Protein AF-A0A6A4M1Y0-F1 (afdb_monomer_lite)

Secondary structure (DSSP, 8-state):
-GGGGS--S-------SSSSS--------SSS----------------SSS-HHHHHHHHHHHTTEEETTEEE------GGGS-GGGGTTTTPPP----HHHHHHHHHHSPPPHHHHHHHHHHHHHHHHHHHHHHHHTT----PPP----SSPPPSSPPPP--

Foldseek 3Di:
DCCVLHDQPDWAQCADPVDNPSDPDDDDDDPDDDDDDDADETETARDDDPPPPVSLVVCQVVQDQDCDPNHGYHYDHDDVVNDDPCPCVCRPPDDDDDPPVVVVVCVVQDDDDLVRLVVVVVVVVVVVVVVVVVCVVVVHPDDDDDDPRDSDDDNPDDDDDDD

Organism: NCBI:txid262921

Sequence (163 aa):
FFRQFGTIKRLRIARNKKFFYDSVFYRQESPSILALWNLSPLRLCLSEGKFHLFVAKIVAECMHNYLMFEHMLQVHLIPPERVHPKLWKVANRRYEPLDWVQMERKRHNKERTLEEHKKLVEGILKRDKRRRKKIEAAGIDYECPEIVGGNQPAAKKIRFEEE

Structure (mmCIF, N/CA/C/O backbone):
data_AF-A0A6A4M1Y0-F1
#
_entry.id   AF-A0A6A4M1Y0-F1
#
loop_
_atom_site.group_PDB
_atom_site.id
_atom_site.type_symbol
_atom_site.label_atom_id
_atom_site.label_alt_id
_atom_site.label_comp_id
_atom_site.label_asym_id
_atom_site.label_entity_id
_atom_site.label_seq_id
_atom_site.pdbx_PDB_ins_code
_atom_site.Cartn_x
_atom_site.Cartn_y
_atom_site.Cartn_z
_atom_site.occupancy
_atom_site.B_iso_or_equiv
_atom_site.auth_seq_id
_atom_site.auth_comp_id
_atom_site.auth_asym_id
_atom_site.auth_atom_id
_atom_site.pdbx_PDB_model_num
ATOM 1 N N . PHE A 1 1 ? 23.744 -0.923 -20.217 1.00 70.88 1 PHE A N 1
ATOM 2 C CA . PHE A 1 1 ? 23.667 -1.878 -21.337 1.00 70.88 1 PHE A CA 1
ATOM 3 C C . PHE A 1 1 ? 23.040 -1.259 -22.588 1.00 70.88 1 PHE A C 1
ATOM 5 O O . PHE A 1 1 ? 23.783 -0.822 -23.450 1.00 70.88 1 PHE A O 1
ATOM 12 N N . PHE A 1 2 ? 21.715 -1.077 -22.672 1.00 73.31 2 PHE A N 1
ATOM 13 C CA . PHE A 1 2 ? 21.045 -0.640 -23.917 1.00 73.31 2 PHE A CA 1
ATOM 14 C C . PHE A 1 2 ? 21.425 0.747 -24.467 1.00 73.31 2 PHE A C 1
ATOM 16 O O . PHE A 1 2 ? 21.133 1.043 -25.620 1.00 73.31 2 PHE A O 1
ATOM 23 N N . ARG A 1 3 ? 22.114 1.583 -23.680 1.00 75.69 3 ARG A N 1
ATOM 24 C CA . ARG A 1 3 ? 22.650 2.879 -24.127 1.00 75.69 3 ARG A CA 1
ATOM 25 C C . ARG A 1 3 ? 23.648 2.749 -25.291 1.00 75.69 3 ARG A C 1
ATOM 27 O O . ARG A 1 3 ? 23.792 3.696 -26.052 1.00 75.69 3 ARG A O 1
ATOM 34 N N . GLN A 1 4 ? 24.294 1.590 -25.455 1.00 81.00 4 GLN A N 1
ATOM 35 C CA . GLN A 1 4 ? 25.230 1.335 -26.561 1.00 81.00 4 GLN A CA 1
ATOM 36 C C . GLN A 1 4 ? 24.557 1.315 -27.942 1.00 81.00 4 GLN A C 1
ATOM 38 O O . GLN A 1 4 ? 25.192 1.632 -28.937 1.00 81.00 4 GLN A O 1
ATOM 43 N N . PHE A 1 5 ? 23.258 1.002 -27.996 1.00 75.12 5 PHE A N 1
ATOM 44 C CA . PHE A 1 5 ? 22.475 0.998 -29.235 1.00 75.12 5 PHE A CA 1
ATOM 45 C C . PHE A 1 5 ? 21.864 2.373 -29.553 1.00 75.12 5 PHE A C 1
ATOM 47 O O . PHE A 1 5 ? 21.193 2.529 -30.569 1.00 75.12 5 PHE A O 1
ATOM 54 N N . GLY A 1 6 ? 22.070 3.373 -28.684 1.00 72.00 6 GLY A N 1
ATOM 55 C CA . GLY A 1 6 ? 21.649 4.757 -28.888 1.00 72.00 6 GLY A CA 1
ATOM 56 C C . GLY A 1 6 ? 20.932 5.391 -27.687 1.00 72.00 6 GLY A C 1
ATOM 57 O O . GLY A 1 6 ? 20.941 4.896 -26.558 1.00 72.00 6 GLY A O 1
ATOM 58 N N . THR A 1 7 ? 20.298 6.536 -27.938 1.00 72.88 7 THR A N 1
ATOM 59 C CA . THR A 1 7 ? 19.667 7.407 -26.931 1.00 72.88 7 THR A CA 1
ATOM 60 C C . THR A 1 7 ? 18.252 6.971 -26.516 1.00 72.88 7 THR A C 1
ATOM 62 O O . THR A 1 7 ? 17.239 7.352 -27.098 1.00 72.88 7 THR A O 1
ATOM 65 N N . ILE A 1 8 ? 18.145 6.211 -25.429 1.00 70.25 8 ILE A N 1
ATOM 66 C CA . ILE A 1 8 ? 16.847 5.763 -24.897 1.00 70.25 8 ILE A CA 1
ATOM 67 C C . ILE A 1 8 ? 16.066 6.942 -24.300 1.00 70.25 8 ILE A C 1
ATOM 69 O O . ILE A 1 8 ? 16.524 7.581 -23.356 1.00 70.25 8 ILE A O 1
ATOM 73 N N . LYS A 1 9 ? 14.847 7.190 -24.798 1.00 68.88 9 LYS A N 1
ATOM 74 C CA . LYS A 1 9 ? 13.981 8.275 -24.299 1.00 68.88 9 LYS A CA 1
ATOM 75 C C . LYS A 1 9 ? 13.359 7.989 -22.940 1.00 68.88 9 LYS A C 1
ATOM 77 O O . LYS A 1 9 ? 13.285 8.873 -22.092 1.00 68.88 9 LYS A O 1
ATOM 82 N N . ARG A 1 10 ? 12.829 6.779 -22.760 1.00 69.50 10 ARG A N 1
ATOM 83 C CA . ARG A 1 10 ? 12.138 6.358 -21.539 1.00 69.50 10 ARG A CA 1
ATOM 84 C C . ARG A 1 10 ? 12.391 4.877 -21.311 1.00 69.50 10 ARG A C 1
ATOM 86 O O . ARG A 1 10 ? 12.230 4.076 -22.225 1.00 69.50 10 ARG A O 1
ATOM 93 N N . LEU A 1 11 ? 12.769 4.534 -20.086 1.00 72.81 11 LEU A N 1
ATOM 94 C CA . LEU A 1 11 ? 12.922 3.164 -19.618 1.00 72.81 11 LEU A CA 1
ATOM 95 C C . LEU A 1 11 ? 12.030 2.995 -18.395 1.00 72.81 11 LEU A C 1
ATOM 97 O O . LEU A 1 11 ? 12.097 3.794 -17.463 1.00 72.81 11 LEU A O 1
ATOM 101 N N . ARG A 1 12 ? 11.190 1.963 -18.395 1.00 71.62 12 ARG A N 1
ATOM 102 C CA . ARG A 1 12 ? 10.351 1.626 -17.247 1.00 71.62 12 ARG A CA 1
ATOM 103 C C . ARG A 1 12 ? 10.518 0.158 -16.913 1.00 71.62 12 ARG A C 1
ATOM 105 O O . ARG A 1 12 ? 10.309 -0.690 -17.771 1.00 71.62 12 ARG A O 1
ATOM 112 N N . ILE A 1 13 ? 10.819 -0.106 -15.648 1.00 73.88 13 ILE A N 1
ATOM 113 C CA . ILE A 1 13 ? 10.773 -1.441 -15.058 1.00 73.88 13 ILE A CA 1
ATOM 114 C C . ILE A 1 13 ? 9.440 -1.550 -14.316 1.00 73.88 13 ILE A C 1
ATOM 116 O O . ILE A 1 13 ? 9.077 -0.670 -13.525 1.00 73.88 13 ILE A O 1
ATOM 120 N N . ALA A 1 14 ? 8.656 -2.576 -14.641 1.00 70.44 14 ALA A N 1
ATOM 121 C CA . ALA A 1 14 ? 7.420 -2.868 -13.929 1.00 70.44 14 ALA A CA 1
ATOM 122 C C . ALA A 1 14 ? 7.752 -3.457 -12.551 1.00 70.44 14 ALA A C 1
ATOM 124 O O . ALA A 1 14 ? 8.640 -4.293 -12.437 1.00 70.44 14 ALA A O 1
ATOM 125 N N . ARG A 1 15 ? 7.036 -3.012 -11.515 1.00 63.78 15 ARG A N 1
ATOM 126 C CA . ARG A 1 15 ? 7.198 -3.481 -10.132 1.00 63.78 15 ARG A CA 1
ATOM 127 C C . ARG A 1 15 ? 5.861 -3.938 -9.578 1.00 63.78 15 ARG A C 1
ATOM 129 O O . ARG A 1 15 ? 4.823 -3.410 -9.996 1.00 63.78 15 ARG A O 1
ATOM 136 N N . ASN A 1 16 ? 5.870 -4.852 -8.605 1.00 65.38 16 ASN A N 1
ATOM 137 C CA . ASN A 1 16 ? 4.647 -5.127 -7.856 1.00 65.38 16 ASN A CA 1
ATOM 138 C C . ASN A 1 16 ? 4.296 -3.924 -7.012 1.00 65.38 16 ASN A C 1
ATOM 140 O O . ASN A 1 16 ? 5.169 -3.245 -6.483 1.00 65.38 16 ASN A O 1
ATOM 144 N N . LYS A 1 17 ? 3.004 -3.764 -6.749 1.00 65.75 17 LYS A N 1
ATOM 145 C CA . LYS A 1 17 ? 2.552 -2.867 -5.692 1.00 65.75 17 LYS A CA 1
ATOM 146 C C . LYS A 1 17 ? 2.547 -3.531 -4.305 1.00 65.75 17 LYS A C 1
ATOM 148 O O . LYS A 1 17 ? 2.662 -2.818 -3.318 1.00 65.75 17 LYS A O 1
ATOM 153 N N . LYS A 1 18 ? 2.390 -4.861 -4.217 1.00 62.19 18 LYS A N 1
ATOM 154 C CA . LYS A 1 18 ? 2.313 -5.604 -2.940 1.00 62.19 18 LYS A CA 1
ATOM 155 C C . LYS A 1 18 ? 3.673 -5.845 -2.294 1.00 62.19 18 LYS A C 1
ATOM 157 O O . LYS A 1 18 ? 3.817 -5.696 -1.090 1.00 62.19 18 LYS A O 1
ATOM 162 N N . PHE A 1 19 ? 4.647 -6.218 -3.105 1.00 53.09 19 PHE A N 1
ATOM 163 C CA . PHE A 1 19 ? 6.001 -6.525 -2.686 1.00 53.09 19 PHE A CA 1
ATOM 164 C C . PHE A 1 19 ? 6.892 -5.473 -3.329 1.00 53.09 19 PHE A C 1
ATOM 166 O O . PHE A 1 19 ? 6.895 -5.363 -4.547 1.00 53.09 19 PHE A O 1
ATOM 173 N N . PHE A 1 20 ? 7.593 -4.662 -2.538 1.00 44.19 20 PHE A N 1
ATOM 174 C CA . PHE A 1 20 ? 8.481 -3.607 -3.052 1.00 44.19 20 PHE A CA 1
ATOM 175 C C . PHE A 1 20 ? 9.705 -4.166 -3.807 1.00 44.19 20 PHE A C 1
ATOM 177 O O . PHE A 1 20 ? 10.515 -3.408 -4.331 1.00 44.19 20 PHE A O 1
ATOM 184 N N . TYR A 1 21 ? 9.822 -5.493 -3.886 1.00 43.44 21 TYR A N 1
ATOM 185 C CA . TYR A 1 21 ? 10.646 -6.181 -4.866 1.00 43.44 21 TYR A CA 1
ATOM 186 C C . TYR A 1 21 ? 10.172 -5.855 -6.286 1.00 43.44 21 TYR A C 1
ATOM 188 O O . TYR A 1 21 ? 8.978 -5.653 -6.539 1.00 43.44 21 TYR A O 1
ATOM 196 N N . ASP A 1 22 ? 11.107 -5.844 -7.231 1.00 41.72 22 ASP A N 1
ATOM 197 C CA . ASP A 1 22 ? 10.785 -5.858 -8.652 1.00 41.72 22 ASP A CA 1
ATOM 198 C C . ASP A 1 22 ? 10.054 -7.162 -8.952 1.00 41.72 22 ASP A C 1
ATOM 200 O O . ASP A 1 22 ? 10.644 -8.167 -9.333 1.00 41.72 22 ASP A O 1
ATOM 204 N N . SER A 1 23 ? 8.744 -7.193 -8.734 1.00 37.47 23 SER A N 1
ATOM 205 C CA . SER A 1 23 ? 7.998 -8.321 -9.227 1.00 37.47 23 SER A CA 1
ATOM 206 C C . SER A 1 23 ? 7.888 -8.153 -10.726 1.00 37.47 23 SER A C 1
ATOM 208 O O . SER A 1 23 ? 7.172 -7.276 -11.228 1.00 37.47 23 SER A O 1
ATOM 210 N N . VAL A 1 24 ? 8.545 -9.058 -11.421 1.00 38.03 24 VAL A N 1
ATOM 211 C CA . VAL A 1 24 ? 8.169 -9.448 -12.764 1.00 38.03 24 VAL A CA 1
ATOM 212 C C . VAL A 1 24 ? 6.804 -10.135 -12.644 1.00 38.03 24 VAL A C 1
ATOM 214 O O . VAL A 1 24 ? 6.694 -11.350 -12.582 1.00 38.03 24 VAL A O 1
ATOM 217 N N . PHE A 1 25 ? 5.736 -9.346 -12.497 1.00 30.12 25 PHE A N 1
ATOM 218 C CA . PHE A 1 25 ? 4.379 -9.843 -12.672 1.00 30.12 25 PHE A CA 1
ATOM 219 C C . PHE A 1 25 ? 4.026 -9.687 -14.140 1.00 30.12 25 PHE A C 1
ATOM 221 O O . PHE A 1 25 ? 3.871 -8.569 -14.635 1.00 30.12 25 PHE A O 1
ATOM 228 N N . TYR A 1 26 ? 3.776 -10.818 -14.785 1.00 33.97 26 TYR A N 1
ATOM 229 C CA . TYR A 1 26 ? 2.537 -10.927 -15.529 1.00 33.97 26 TYR A CA 1
ATOM 230 C C . TYR A 1 26 ? 1.574 -11.790 -14.720 1.00 33.97 26 TYR A C 1
ATOM 232 O O . TYR A 1 26 ? 1.801 -12.964 -14.463 1.00 33.97 26 TYR A O 1
ATOM 240 N N . ARG A 1 27 ? 0.508 -11.128 -14.271 1.00 26.03 27 ARG A N 1
ATOM 241 C CA . ARG A 1 27 ? -0.725 -11.738 -13.793 1.00 26.03 27 ARG A CA 1
ATOM 242 C C . ARG A 1 27 ? -1.401 -12.394 -14.994 1.00 26.03 27 ARG A C 1
ATOM 244 O O . ARG A 1 27 ? -1.688 -11.698 -15.967 1.00 26.03 27 ARG A O 1
ATOM 251 N N . GLN A 1 28 ? -1.711 -13.674 -14.880 1.00 42.38 28 GLN A N 1
ATOM 252 C CA . GLN A 1 28 ? -2.678 -14.355 -15.726 1.00 42.38 28 GLN A CA 1
ATOM 253 C C . GLN A 1 28 ? -3.598 -15.150 -14.807 1.00 42.38 28 GLN A C 1
ATOM 255 O O . GLN A 1 28 ? -3.124 -16.055 -14.141 1.00 42.38 28 GLN A O 1
ATOM 260 N N . GLU A 1 29 ? -4.880 -14.788 -14.757 1.00 33.91 29 GLU A N 1
ATOM 261 C CA . GLU A 1 29 ? -5.970 -15.574 -14.153 1.00 33.91 29 GLU A CA 1
ATOM 262 C C . GLU A 1 29 ? -7.266 -15.110 -14.852 1.00 33.91 29 GLU A C 1
ATOM 264 O O . GLU A 1 29 ? -7.554 -13.912 -14.800 1.00 33.91 29 GLU A O 1
ATOM 269 N N . SER A 1 30 ? -8.053 -15.911 -15.592 1.00 27.95 30 SER A N 1
ATOM 270 C CA . SER A 1 30 ? -8.187 -17.385 -15.779 1.00 27.95 30 SER A CA 1
ATOM 271 C C . SER A 1 30 ? -9.079 -17.652 -17.029 1.00 27.95 30 SER A C 1
ATOM 273 O O . SER A 1 30 ? -9.622 -16.664 -17.532 1.00 27.95 30 SER A O 1
ATOM 275 N N . PRO A 1 31 ? -9.433 -18.890 -17.469 1.00 39.19 31 PRO A N 1
ATOM 276 C CA . PRO A 1 31 ? -8.747 -20.197 -17.572 1.00 39.19 31 PRO A CA 1
ATOM 277 C C . PRO A 1 31 ? -8.237 -20.437 -19.027 1.00 39.19 31 PRO A C 1
ATOM 279 O O . PRO A 1 31 ? -8.674 -19.770 -19.954 1.00 39.19 31 PRO A O 1
ATOM 282 N N . SER A 1 32 ? -7.331 -21.356 -19.355 1.00 21.77 32 SER A N 1
ATOM 283 C CA . SER A 1 32 ? -6.844 -22.558 -18.677 1.00 21.77 32 SER A CA 1
ATOM 284 C C . SER A 1 32 ? -5.453 -22.372 -18.072 1.00 21.77 32 SER A C 1
ATOM 286 O O . SER A 1 32 ? -4.495 -22.005 -18.748 1.00 21.77 32 SER A O 1
ATOM 288 N N . ILE A 1 33 ? -5.371 -22.649 -16.775 1.00 31.61 33 ILE A N 1
ATOM 289 C CA . ILE A 1 33 ? -4.153 -22.660 -15.970 1.00 31.61 33 ILE A CA 1
ATOM 290 C C . ILE A 1 33 ? -3.445 -23.998 -16.181 1.00 31.61 33 ILE A C 1
ATOM 292 O O . ILE A 1 33 ? -4.058 -25.036 -15.962 1.00 31.61 33 ILE A O 1
ATOM 296 N N . LEU A 1 34 ? -2.152 -23.962 -16.497 1.00 21.75 34 LEU A N 1
ATOM 297 C CA . LEU A 1 34 ? -1.184 -24.929 -15.988 1.00 21.75 34 LEU A CA 1
ATOM 298 C C . LEU A 1 34 ? 0.117 -24.183 -15.701 1.00 21.75 34 LEU A C 1
ATOM 300 O O . LEU A 1 34 ? 0.707 -23.539 -16.566 1.00 21.75 34 LEU A O 1
ATOM 304 N N . ALA A 1 35 ? 0.496 -24.235 -14.431 1.00 23.36 35 ALA A N 1
ATOM 305 C CA . ALA A 1 35 ? 1.748 -23.733 -13.916 1.00 23.36 35 ALA A CA 1
ATOM 306 C C . ALA A 1 35 ? 2.910 -24.533 -14.504 1.00 23.36 35 ALA A C 1
ATOM 308 O O . ALA A 1 35 ? 2.857 -25.757 -14.500 1.00 23.36 35 ALA A O 1
ATOM 309 N N . LEU A 1 36 ? 3.981 -23.849 -14.893 1.00 22.05 36 LEU A N 1
ATOM 310 C CA . LEU A 1 36 ? 5.336 -24.352 -14.715 1.00 22.05 36 LEU A CA 1
ATOM 311 C C . LEU A 1 36 ? 6.252 -23.154 -14.470 1.00 22.05 36 LEU A C 1
ATOM 313 O O . LEU A 1 36 ? 6.247 -22.159 -15.192 1.00 22.05 36 LEU A O 1
ATOM 317 N N . TRP A 1 37 ? 6.942 -23.250 -13.343 1.00 24.86 37 TRP A N 1
ATOM 318 C CA . TRP A 1 37 ? 7.921 -22.310 -12.835 1.00 24.86 37 TRP A CA 1
ATOM 319 C C . TRP A 1 37 ? 9.181 -22.271 -13.708 1.00 24.86 37 TRP A C 1
ATOM 321 O O . TRP A 1 37 ? 9.558 -23.271 -14.314 1.00 24.86 37 TRP A O 1
ATOM 331 N N . ASN A 1 38 ? 9.885 -21.146 -13.564 1.00 31.41 38 ASN A N 1
ATOM 332 C CA . ASN A 1 38 ? 11.306 -20.907 -13.821 1.00 31.41 38 ASN A CA 1
ATOM 333 C C . ASN A 1 38 ? 11.682 -20.212 -15.135 1.00 31.41 38 ASN A C 1
ATOM 335 O O . ASN A 1 38 ? 11.199 -20.524 -16.216 1.00 31.41 38 ASN A O 1
ATOM 339 N N . LEU A 1 39 ? 12.649 -19.307 -14.949 1.00 32.75 39 LEU A N 1
ATOM 340 C CA . LEU A 1 39 ? 13.351 -18.434 -15.889 1.00 32.75 39 LEU A CA 1
ATOM 341 C C . LEU A 1 39 ? 12.656 -17.095 -16.217 1.00 32.75 39 LEU A C 1
ATOM 343 O O . LEU A 1 39 ? 11.727 -16.990 -17.007 1.00 32.75 39 LEU A O 1
ATOM 347 N N . SER A 1 40 ? 13.176 -16.062 -15.542 1.00 42.91 40 SER A N 1
ATOM 348 C CA . SER A 1 40 ? 13.009 -14.606 -15.701 1.00 42.91 40 SER A CA 1
ATOM 349 C C . SER A 1 40 ? 12.802 -14.082 -17.127 1.00 42.91 40 SER A C 1
ATOM 351 O O . SER A 1 40 ? 13.271 -14.709 -18.069 1.00 42.91 40 SER A O 1
ATOM 353 N N . PRO A 1 41 ? 12.205 -12.876 -17.309 1.00 40.66 41 PRO A N 1
ATOM 354 C CA . PRO A 1 41 ? 12.942 -11.812 -18.027 1.00 40.66 41 PRO A CA 1
ATOM 355 C C . PRO A 1 41 ? 12.574 -10.336 -17.708 1.00 40.66 41 PRO A C 1
ATOM 357 O O . PRO A 1 41 ? 11.436 -9.973 -17.404 1.00 40.66 41 PRO A O 1
ATOM 360 N N . LEU A 1 42 ? 13.555 -9.446 -17.919 1.00 30.03 42 LEU A N 1
ATOM 361 C CA . LEU A 1 42 ? 13.414 -7.988 -18.074 1.00 30.03 42 LEU A CA 1
ATOM 362 C C . LEU A 1 42 ? 12.688 -7.640 -19.392 1.00 30.03 42 LEU A C 1
ATOM 364 O O . LEU A 1 42 ? 13.181 -7.967 -20.467 1.00 30.03 42 LEU A O 1
ATOM 368 N N . ARG A 1 43 ? 11.567 -6.901 -19.338 1.00 34.03 43 ARG A N 1
ATOM 369 C CA . ARG A 1 43 ? 10.859 -6.387 -20.533 1.00 34.03 43 ARG A CA 1
ATOM 370 C C . ARG A 1 43 ? 11.125 -4.889 -20.717 1.00 34.03 43 ARG A C 1
ATOM 372 O O . ARG A 1 43 ? 10.620 -4.075 -19.945 1.00 34.03 43 ARG A O 1
ATOM 379 N N . LEU A 1 44 ? 11.899 -4.513 -21.740 1.00 35.84 44 LEU A N 1
ATOM 380 C CA . LEU A 1 44 ? 12.060 -3.114 -22.159 1.00 35.84 44 LEU A CA 1
ATOM 381 C C . LEU A 1 44 ? 10.932 -2.699 -23.111 1.00 35.84 44 LEU A C 1
ATOM 383 O O . LEU A 1 44 ? 10.810 -3.239 -24.205 1.00 35.84 44 LEU A O 1
ATOM 387 N N . CYS A 1 45 ? 10.158 -1.684 -22.726 1.00 38.28 45 CYS A N 1
ATOM 388 C CA . CYS A 1 45 ? 9.271 -0.967 -23.642 1.00 38.28 45 CYS A CA 1
ATOM 389 C C . CYS A 1 45 ? 9.993 0.276 -24.173 1.00 38.28 45 CYS A C 1
ATOM 391 O O . CYS A 1 45 ? 10.113 1.268 -23.450 1.00 38.28 45 CYS A O 1
ATOM 393 N N . LEU A 1 46 ? 10.447 0.249 -25.426 1.00 40.25 46 LEU A N 1
ATOM 394 C CA . LEU A 1 46 ? 10.907 1.452 -26.121 1.00 40.25 46 LEU A CA 1
ATOM 395 C C . LEU A 1 46 ? 9.680 2.171 -26.698 1.00 40.25 46 LEU A C 1
ATOM 397 O O . LEU A 1 46 ? 9.083 1.713 -27.665 1.00 40.25 46 LEU A O 1
ATOM 401 N N . SER A 1 47 ? 9.261 3.271 -26.064 1.00 37.84 47 SER A N 1
ATOM 402 C CA . SER A 1 47 ? 8.175 4.112 -26.578 1.00 37.84 47 SER A CA 1
ATOM 403 C C . SER A 1 47 ? 8.662 4.960 -27.749 1.00 37.84 47 SER A C 1
ATOM 405 O O . SER A 1 47 ? 9.656 5.680 -27.611 1.00 37.84 47 SER A O 1
ATOM 407 N N . GLU A 1 48 ? 7.926 4.907 -28.855 1.00 42.78 48 GLU A N 1
ATOM 408 C CA . GLU A 1 48 ? 8.170 5.660 -30.078 1.00 42.78 48 GLU A CA 1
ATOM 409 C C . GLU A 1 48 ? 8.345 7.156 -29.816 1.00 42.78 48 GLU A C 1
ATOM 411 O O . GLU A 1 48 ? 7.445 7.892 -29.420 1.00 42.78 48 GLU A O 1
ATOM 416 N N . GLY A 1 49 ? 9.547 7.622 -30.099 1.00 40.44 49 GLY A N 1
ATOM 417 C CA . GLY A 1 49 ? 9.763 8.997 -30.480 1.00 40.44 49 GLY A CA 1
ATOM 418 C C . GLY A 1 49 ? 11.080 9.035 -31.212 1.00 40.44 49 GLY A C 1
ATOM 419 O O . GLY A 1 49 ? 12.098 8.924 -30.546 1.00 40.44 49 GLY A O 1
ATOM 420 N N . LYS A 1 50 ? 11.083 9.207 -32.539 1.00 43.62 50 LYS A N 1
ATOM 421 C CA . LYS A 1 50 ? 12.300 9.362 -33.370 1.00 43.62 50 LYS A CA 1
ATOM 422 C C . LYS A 1 50 ? 13.487 8.489 -32.918 1.00 43.62 50 LYS A C 1
ATOM 424 O O . LYS A 1 50 ? 14.625 8.935 -32.873 1.00 43.62 50 LYS A O 1
ATOM 429 N N . PHE A 1 51 ? 13.195 7.260 -32.516 1.00 48.62 51 PHE A N 1
ATOM 430 C CA . PHE A 1 51 ? 14.174 6.198 -32.420 1.00 48.62 51 PHE A CA 1
ATOM 431 C C . PHE A 1 51 ? 13.882 5.376 -33.658 1.00 48.62 51 PHE A C 1
ATOM 433 O O . PHE A 1 51 ? 12.727 4.993 -33.854 1.00 48.62 51 PHE A O 1
ATOM 440 N N . HIS A 1 52 ? 14.852 5.239 -34.558 1.00 54.94 52 HIS A N 1
ATOM 441 C CA . HIS A 1 52 ? 14.616 4.543 -35.816 1.00 54.94 52 HIS A CA 1
ATOM 442 C C . HIS A 1 52 ? 14.028 3.160 -35.498 1.00 54.94 52 HIS A C 1
ATOM 444 O O . HIS A 1 52 ? 14.645 2.393 -34.761 1.00 54.94 52 HIS A O 1
ATOM 450 N N . LEU A 1 53 ? 12.846 2.841 -36.046 1.00 65.44 53 LEU A N 1
ATOM 451 C CA . LEU A 1 53 ? 12.239 1.497 -35.992 1.00 65.44 53 LEU A CA 1
ATOM 452 C C . LEU A 1 53 ? 13.273 0.403 -36.308 1.00 65.44 53 LEU A C 1
ATOM 454 O O . LEU A 1 53 ? 13.241 -0.681 -35.736 1.00 65.44 53 LEU A O 1
ATOM 458 N N . PHE A 1 54 ? 14.227 0.742 -37.176 1.00 73.56 54 PHE A N 1
ATOM 459 C CA . PHE A 1 54 ? 15.401 -0.049 -37.518 1.00 73.56 54 PHE A CA 1
ATOM 460 C C . PHE A 1 54 ? 16.260 -0.448 -36.306 1.00 73.56 54 PHE A C 1
ATOM 462 O O . PHE A 1 54 ? 16.533 -1.625 -36.111 1.00 73.56 54 PHE A O 1
ATOM 469 N N . VAL A 1 55 ? 16.617 0.502 -35.438 1.00 77.75 55 VAL A N 1
ATOM 470 C CA . VAL A 1 55 ? 17.423 0.232 -34.235 1.00 77.75 55 VAL A CA 1
ATOM 471 C C . VAL A 1 55 ? 16.650 -0.652 -33.259 1.00 77.75 55 VAL A C 1
ATOM 473 O O . VAL A 1 55 ? 17.216 -1.568 -32.674 1.00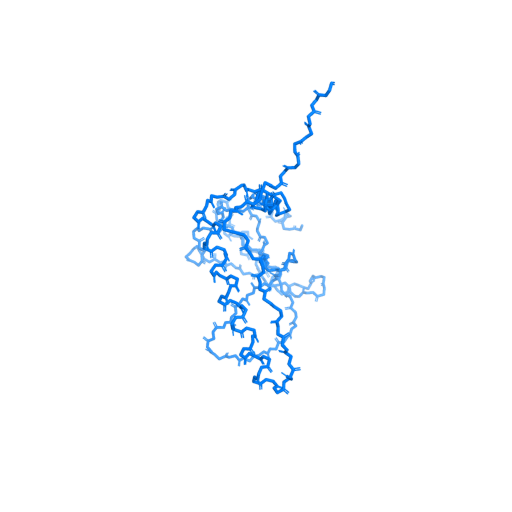 77.75 55 VAL A O 1
ATOM 476 N N . ALA A 1 56 ? 15.342 -0.427 -33.107 1.00 78.62 56 ALA A N 1
ATOM 477 C CA . ALA A 1 56 ? 14.512 -1.256 -32.236 1.00 78.62 56 ALA A CA 1
ATOM 478 C C . ALA A 1 56 ? 14.399 -2.708 -32.736 1.00 78.62 56 ALA A C 1
ATOM 480 O O . ALA A 1 56 ? 14.421 -3.627 -31.919 1.00 78.62 56 ALA A O 1
ATOM 481 N N . LYS A 1 57 ? 14.320 -2.918 -34.059 1.00 82.94 57 LYS A N 1
ATOM 482 C CA . LYS A 1 57 ? 14.341 -4.254 -34.676 1.00 82.94 57 LYS A CA 1
ATOM 483 C C . LYS A 1 57 ? 15.671 -4.962 -34.445 1.00 82.94 57 LYS A C 1
ATOM 485 O O . LYS A 1 57 ? 15.658 -6.065 -33.916 1.00 82.94 57 LYS A O 1
ATOM 490 N N . ILE A 1 58 ? 16.793 -4.289 -34.717 1.00 86.25 58 ILE A N 1
ATOM 491 C CA . ILE A 1 58 ? 18.137 -4.841 -34.482 1.00 86.25 58 ILE A CA 1
ATOM 492 C C . ILE A 1 58 ? 18.305 -5.249 -33.019 1.00 86.25 58 ILE A C 1
ATOM 494 O O . ILE A 1 58 ? 18.747 -6.350 -32.725 1.00 86.25 58 ILE A O 1
ATOM 498 N N . VAL A 1 59 ? 17.914 -4.386 -32.078 1.00 82.88 59 VAL A N 1
ATOM 499 C CA . VAL A 1 59 ? 18.029 -4.701 -30.648 1.00 82.88 59 VAL A CA 1
ATOM 500 C C . VAL A 1 59 ? 17.157 -5.895 -30.268 1.00 82.88 59 VAL A C 1
ATOM 502 O O . VAL A 1 59 ? 17.595 -6.720 -29.471 1.00 82.88 59 VAL A O 1
ATOM 505 N N . ALA A 1 60 ? 15.944 -5.997 -30.814 1.00 86.12 60 ALA A N 1
ATOM 506 C CA . ALA A 1 60 ? 15.080 -7.142 -30.565 1.00 86.12 60 ALA A CA 1
ATOM 507 C C . ALA A 1 60 ? 15.702 -8.433 -31.110 1.00 86.12 60 ALA A C 1
ATOM 509 O O . ALA A 1 60 ? 15.795 -9.396 -30.365 1.00 86.12 60 ALA A O 1
ATOM 510 N N . GLU A 1 61 ? 16.192 -8.438 -32.347 1.00 85.31 61 GLU A N 1
ATOM 511 C CA . GLU A 1 61 ? 16.833 -9.606 -32.963 1.00 85.31 61 GLU A CA 1
ATOM 512 C C . GLU A 1 61 ? 18.119 -10.017 -32.233 1.00 85.31 61 GLU A C 1
ATOM 514 O O . GLU A 1 61 ? 18.309 -11.193 -31.942 1.00 85.31 61 GLU A O 1
ATOM 519 N N . CYS A 1 62 ? 18.973 -9.059 -31.862 1.00 86.69 62 CYS A N 1
ATOM 520 C CA . CYS A 1 62 ? 20.244 -9.346 -31.196 1.00 86.69 62 CYS A CA 1
ATOM 521 C C . CYS A 1 62 ? 20.095 -9.793 -29.735 1.00 86.69 62 CYS A C 1
ATOM 523 O O . CYS A 1 62 ? 20.958 -10.508 -29.233 1.00 86.69 62 CYS A O 1
ATOM 525 N N . MET A 1 63 ? 19.065 -9.323 -29.024 1.00 85.56 63 MET A N 1
ATOM 526 C CA . MET A 1 63 ? 18.924 -9.539 -27.575 1.00 85.56 63 MET A CA 1
ATOM 527 C C . MET A 1 63 ? 17.798 -10.503 -27.204 1.00 85.56 63 MET A C 1
ATOM 529 O O . MET A 1 63 ? 17.603 -10.781 -26.019 1.00 85.56 63 MET A O 1
ATOM 533 N N . HIS A 1 64 ? 17.046 -11.009 -28.181 1.00 83.31 64 HIS A N 1
ATOM 534 C CA . HIS A 1 64 ? 16.046 -12.037 -27.940 1.00 83.31 64 HIS A CA 1
ATOM 535 C C . HIS A 1 64 ? 16.731 -13.367 -27.600 1.00 83.31 64 HIS A C 1
ATOM 537 O O . HIS A 1 64 ? 17.565 -13.865 -28.348 1.00 83.31 64 HIS A O 1
ATOM 543 N N . ASN A 1 65 ? 16.368 -13.931 -26.451 1.00 86.06 65 ASN A N 1
ATOM 544 C CA . ASN A 1 65 ? 16.925 -15.148 -25.858 1.00 86.06 65 ASN A CA 1
ATOM 545 C C . ASN A 1 65 ? 18.408 -15.057 -25.476 1.00 86.06 65 ASN A C 1
ATOM 547 O O . ASN A 1 65 ? 19.091 -16.073 -25.364 1.00 86.06 65 ASN A O 1
ATOM 551 N N . TYR A 1 66 ? 18.905 -13.848 -25.213 1.00 86.56 66 TYR A N 1
ATOM 552 C CA . TYR A 1 66 ? 20.258 -13.670 -24.703 1.00 86.56 66 TYR A CA 1
ATOM 553 C C . TYR A 1 66 ? 20.334 -14.084 -23.227 1.00 86.56 66 TYR A C 1
ATOM 555 O O . TYR A 1 66 ? 19.541 -13.622 -22.405 1.00 86.56 66 TYR A O 1
ATOM 563 N N . LEU A 1 67 ? 21.300 -14.927 -22.863 1.00 86.25 67 LEU A N 1
ATOM 564 C CA . LEU A 1 67 ? 21.514 -15.335 -21.474 1.00 86.25 67 LEU A CA 1
ATOM 565 C C . LEU A 1 67 ? 22.238 -14.217 -20.703 1.00 86.25 67 LEU A C 1
ATOM 567 O O . LEU A 1 67 ? 23.419 -13.962 -20.926 1.00 86.25 67 LEU A O 1
ATOM 571 N N . MET A 1 68 ? 21.540 -13.539 -19.791 1.00 81.00 68 MET A N 1
ATOM 572 C CA . MET A 1 68 ? 22.113 -12.532 -18.889 1.00 81.00 68 MET A CA 1
ATOM 573 C C . MET A 1 68 ? 21.777 -12.859 -17.438 1.00 81.00 68 MET A C 1
ATOM 575 O O . MET A 1 68 ? 20.608 -13.011 -17.116 1.00 81.00 68 MET A O 1
ATOM 579 N N . PHE A 1 69 ? 22.776 -12.884 -16.550 1.00 74.88 69 PHE A N 1
ATOM 580 C CA . PHE A 1 69 ? 22.583 -13.104 -15.105 1.00 74.88 69 PHE A CA 1
ATOM 581 C C . PHE A 1 69 ? 21.726 -14.344 -14.795 1.00 74.88 69 PHE A C 1
ATOM 583 O O . PHE A 1 69 ? 20.736 -14.244 -14.079 1.00 74.88 69 PHE A O 1
ATOM 590 N N . GLU A 1 70 ? 22.064 -15.488 -15.410 1.00 84.00 70 GLU A N 1
ATOM 591 C CA . GLU A 1 70 ? 21.341 -16.770 -15.246 1.00 84.00 70 GLU A CA 1
ATOM 592 C C . GLU A 1 70 ? 19.880 -16.735 -15.737 1.00 84.00 70 GLU A C 1
ATOM 594 O O . GLU A 1 70 ? 19.069 -17.628 -15.482 1.00 84.00 70 GLU A O 1
ATOM 599 N N . HIS A 1 71 ? 19.528 -15.685 -16.475 1.00 78.56 71 HIS A N 1
ATOM 600 C CA . HIS A 1 71 ? 18.183 -15.402 -16.928 1.00 78.56 71 HIS A CA 1
ATOM 601 C C . HIS A 1 71 ? 18.162 -15.203 -18.439 1.00 78.56 71 HIS A C 1
ATOM 603 O O . HIS A 1 71 ? 18.939 -14.434 -19.006 1.00 78.56 71 HIS A O 1
ATOM 609 N N . MET A 1 72 ? 17.254 -15.907 -19.110 1.00 82.81 72 MET A N 1
ATOM 610 C CA . MET A 1 72 ? 17.071 -15.755 -20.547 1.00 82.81 72 MET A CA 1
ATOM 611 C C . MET A 1 72 ? 16.278 -14.480 -20.819 1.00 82.81 72 MET A C 1
ATOM 613 O O . MET A 1 72 ? 15.136 -14.340 -20.395 1.00 82.81 72 MET A O 1
ATOM 617 N N . LEU A 1 73 ? 16.877 -13.524 -21.517 1.00 83.19 73 LEU A N 1
ATOM 618 C CA . LEU A 1 73 ? 16.237 -12.255 -21.815 1.00 83.19 73 LEU A CA 1
ATOM 619 C C . LEU A 1 73 ? 15.260 -12.406 -22.987 1.00 83.19 73 LEU A C 1
ATOM 621 O O . LEU A 1 73 ? 15.670 -12.660 -24.113 1.00 83.19 73 LEU A O 1
ATOM 625 N N . GLN A 1 74 ? 13.972 -12.163 -22.756 1.00 82.81 74 GLN A N 1
ATOM 626 C CA . GLN A 1 74 ? 12.973 -12.095 -23.825 1.00 82.81 74 GLN A CA 1
ATOM 627 C C . GLN A 1 74 ? 12.693 -10.642 -24.216 1.00 82.81 74 GLN A C 1
ATOM 629 O O . GLN A 1 74 ? 12.060 -9.884 -23.475 1.00 82.81 74 GLN A O 1
ATOM 634 N N . VAL A 1 75 ? 13.147 -10.252 -25.407 1.00 81.62 75 VAL A N 1
ATOM 635 C CA . VAL A 1 75 ? 12.915 -8.915 -25.973 1.00 81.62 75 VAL A CA 1
ATOM 636 C C . VAL A 1 75 ? 11.904 -9.004 -27.109 1.00 81.62 75 VAL A C 1
ATOM 638 O O . VAL A 1 75 ? 12.015 -9.867 -27.975 1.00 81.62 75 VAL A O 1
ATOM 641 N N . HIS A 1 76 ? 10.920 -8.102 -27.110 1.00 80.75 76 HIS A N 1
ATOM 642 C CA . HIS A 1 76 ? 9.901 -8.006 -28.153 1.00 80.75 76 HIS A CA 1
ATOM 643 C C . HIS A 1 76 ? 9.568 -6.547 -28.463 1.00 80.75 76 HIS A C 1
ATOM 645 O O . HIS A 1 76 ? 9.491 -5.713 -27.558 1.00 80.75 76 HIS A O 1
ATOM 651 N N . LEU A 1 77 ? 9.289 -6.270 -29.736 1.00 79.69 77 LEU A N 1
ATOM 652 C CA . LEU A 1 77 ? 8.669 -5.023 -30.175 1.00 79.69 77 LEU A CA 1
ATOM 653 C C . LEU A 1 77 ? 7.177 -5.036 -29.830 1.00 79.69 77 LEU A C 1
ATOM 655 O O . LEU A 1 77 ? 6.476 -6.020 -30.066 1.00 79.69 77 LEU A O 1
ATOM 659 N N . ILE A 1 78 ? 6.695 -3.938 -29.252 1.00 80.56 78 ILE A N 1
ATOM 660 C CA . ILE A 1 78 ? 5.296 -3.787 -28.847 1.00 80.56 78 ILE A CA 1
ATOM 661 C C . ILE A 1 78 ? 4.659 -2.740 -29.762 1.00 80.56 78 ILE A C 1
ATOM 663 O O . ILE A 1 78 ? 5.155 -1.613 -29.792 1.00 80.56 78 ILE A O 1
ATOM 667 N N . PRO A 1 79 ? 3.575 -3.077 -30.485 1.00 77.50 79 PRO A N 1
ATOM 668 C CA . PRO A 1 79 ? 2.866 -2.103 -31.302 1.00 77.50 79 PRO A CA 1
ATOM 669 C C . PRO A 1 79 ? 2.188 -1.047 -30.414 1.00 77.50 79 PRO A C 1
ATOM 671 O O . PRO A 1 79 ? 1.762 -1.370 -29.296 1.00 77.50 79 PRO A O 1
ATOM 674 N N . PRO A 1 80 ? 2.030 0.195 -30.901 1.00 72.75 80 PRO A N 1
ATOM 675 C CA . PRO A 1 80 ? 1.486 1.298 -30.110 1.00 72.75 80 PRO A CA 1
ATOM 676 C C . PRO A 1 80 ? 0.057 1.036 -29.613 1.00 72.75 80 PRO A C 1
ATOM 678 O O . PRO A 1 80 ? -0.285 1.454 -28.512 1.00 72.75 80 PRO A O 1
ATOM 681 N N . GLU A 1 81 ? -0.749 0.265 -30.348 1.00 81.25 81 GLU A N 1
ATOM 682 C CA . GLU A 1 81 ? -2.120 -0.115 -29.963 1.00 81.25 81 GLU A CA 1
ATOM 683 C C . GLU A 1 81 ? -2.185 -0.916 -28.657 1.00 81.25 81 GLU A C 1
ATOM 685 O O . GLU A 1 81 ? -3.112 -0.776 -27.861 1.00 81.25 81 GLU A O 1
ATOM 690 N N . ARG A 1 82 ? -1.170 -1.750 -28.405 1.00 73.38 82 ARG A N 1
ATOM 691 C CA . ARG A 1 82 ? -1.077 -2.557 -27.181 1.00 73.38 82 ARG A CA 1
ATOM 692 C C . ARG A 1 82 ? -0.516 -1.756 -26.004 1.00 73.38 82 ARG A C 1
ATOM 694 O O . ARG A 1 82 ? -0.505 -2.250 -24.875 1.00 73.38 82 ARG A O 1
ATOM 701 N N . VAL A 1 83 ? -0.036 -0.531 -26.237 1.00 75.69 83 VAL A N 1
ATOM 702 C CA . VAL A 1 83 ? 0.488 0.347 -25.190 1.00 75.69 83 VAL A CA 1
ATOM 703 C C . VAL A 1 83 ? -0.659 1.137 -24.579 1.00 75.69 83 VAL A C 1
ATOM 705 O O . VAL A 1 83 ? -1.219 2.048 -25.179 1.00 75.69 83 VAL A O 1
ATOM 708 N N . HIS A 1 84 ? -0.975 0.836 -23.321 1.00 74.81 84 HIS A N 1
ATOM 709 C CA . HIS A 1 84 ? -1.990 1.594 -22.601 1.00 74.81 84 HIS A CA 1
ATOM 710 C C . HIS A 1 84 ? -1.586 3.083 -22.496 1.00 74.81 84 HIS A C 1
ATOM 712 O O . HIS A 1 84 ? -0.483 3.385 -22.026 1.00 74.81 84 HIS A O 1
ATOM 718 N N . PRO A 1 85 ? -2.472 4.046 -22.810 1.00 79.19 85 PRO A N 1
ATOM 719 C CA . PRO A 1 85 ? -2.117 5.470 -22.883 1.00 79.19 85 PRO A CA 1
ATOM 720 C C . PRO A 1 85 ? -1.585 6.040 -21.555 1.00 79.19 85 PRO A C 1
ATOM 722 O O . PRO A 1 85 ? -0.759 6.948 -21.530 1.00 79.19 85 PRO A O 1
ATOM 725 N N . LYS A 1 86 ? -1.999 5.473 -20.412 1.00 80.00 86 LYS A N 1
ATOM 726 C CA . LYS A 1 86 ? -1.521 5.882 -19.073 1.00 80.00 86 LYS A CA 1
ATOM 727 C C . LYS A 1 86 ? -0.208 5.219 -18.633 1.00 80.00 86 LYS A C 1
ATOM 729 O O . LYS A 1 86 ? 0.219 5.459 -17.505 1.00 80.00 86 LYS A O 1
ATOM 734 N N . LEU A 1 87 ? 0.443 4.408 -19.475 1.00 75.12 87 LEU A N 1
ATOM 735 C CA . LEU A 1 87 ? 1.662 3.671 -19.110 1.00 75.12 87 LEU A CA 1
ATOM 736 C C . LEU A 1 87 ? 2.778 4.602 -18.605 1.00 75.12 87 LEU A C 1
ATOM 738 O O . LEU A 1 87 ? 3.524 4.233 -17.700 1.00 75.12 87 LEU A O 1
ATOM 742 N N . TRP A 1 88 ? 2.856 5.818 -19.145 1.00 71.75 88 TRP A N 1
ATOM 743 C CA . TRP A 1 88 ? 3.914 6.781 -18.834 1.00 71.75 88 TRP A CA 1
ATOM 744 C C . TRP A 1 88 ? 3.487 7.917 -17.894 1.00 71.75 88 TRP A C 1
ATOM 746 O O . TRP A 1 88 ? 4.326 8.729 -17.518 1.00 71.75 88 TRP A O 1
ATOM 756 N N . LYS A 1 89 ? 2.218 7.971 -17.459 1.00 74.00 89 LYS A N 1
ATOM 757 C CA . LYS A 1 89 ? 1.665 9.105 -16.687 1.00 74.00 89 LYS A CA 1
ATOM 758 C C . LYS A 1 89 ? 2.354 9.328 -15.329 1.00 74.00 89 LYS A C 1
ATOM 760 O O . LYS A 1 89 ? 2.351 10.439 -14.818 1.00 74.00 89 LYS A O 1
ATOM 765 N N . VAL A 1 90 ? 2.931 8.276 -14.741 1.00 68.94 90 VAL A N 1
ATOM 766 C CA . VAL A 1 90 ? 3.545 8.296 -13.395 1.00 68.94 90 VAL A CA 1
ATOM 767 C C . VAL A 1 90 ? 4.966 7.709 -13.427 1.00 68.94 90 VAL A C 1
ATOM 769 O O . VAL A 1 90 ? 5.498 7.291 -12.408 1.00 68.94 90 VAL A O 1
ATOM 772 N N . ALA A 1 91 ? 5.599 7.646 -14.604 1.00 63.28 91 ALA A N 1
ATOM 773 C CA . ALA A 1 91 ? 6.879 6.950 -14.766 1.00 63.28 91 ALA A CA 1
ATOM 774 C C . ALA A 1 91 ? 8.029 7.575 -13.952 1.00 63.28 91 ALA A C 1
ATOM 776 O O . ALA A 1 91 ? 8.886 6.843 -13.469 1.00 63.28 91 ALA A O 1
ATOM 777 N N . ASN A 1 92 ? 8.000 8.897 -13.742 1.00 68.06 92 ASN A N 1
ATOM 778 C CA . ASN A 1 92 ? 9.049 9.635 -13.027 1.00 68.06 92 ASN A CA 1
ATOM 779 C C . ASN A 1 92 ? 8.658 10.025 -11.591 1.00 68.06 92 ASN A C 1
ATOM 781 O O . ASN A 1 92 ? 9.363 10.803 -10.956 1.00 68.06 92 ASN A O 1
ATOM 785 N N . ARG A 1 93 ? 7.530 9.530 -11.063 1.00 72.06 93 ARG A N 1
ATOM 786 C CA . ARG A 1 93 ? 7.115 9.864 -9.695 1.00 72.06 93 ARG A CA 1
ATOM 787 C C . ARG A 1 93 ? 7.777 8.906 -8.709 1.00 72.06 93 ARG A C 1
ATOM 789 O O . ARG A 1 93 ? 7.568 7.695 -8.786 1.00 72.06 93 ARG A O 1
ATOM 796 N N . ARG A 1 94 ? 8.529 9.447 -7.751 1.00 69.62 94 ARG A N 1
ATOM 797 C CA . ARG A 1 94 ? 9.010 8.677 -6.600 1.00 69.62 94 ARG A CA 1
ATOM 798 C C . ARG A 1 94 ? 7.830 8.371 -5.675 1.00 69.62 94 ARG A C 1
ATOM 800 O O . ARG A 1 94 ? 6.963 9.218 -5.473 1.00 69.62 94 ARG A O 1
ATOM 807 N N . TYR A 1 95 ? 7.769 7.146 -5.156 1.00 74.31 95 TYR A N 1
ATOM 808 C CA . TYR A 1 95 ? 6.817 6.825 -4.096 1.00 74.31 95 TYR A CA 1
ATOM 809 C C . TYR A 1 95 ? 7.275 7.501 -2.805 1.00 74.31 95 TYR A C 1
ATOM 811 O O . TYR A 1 95 ? 8.399 7.272 -2.360 1.00 74.31 95 TYR A O 1
ATOM 819 N N . GLU A 1 96 ? 6.399 8.312 -2.228 1.00 77.81 96 GLU A N 1
ATOM 820 C CA . GLU A 1 96 ? 6.566 8.891 -0.900 1.00 77.81 96 GLU A CA 1
ATOM 821 C C . GLU A 1 96 ? 5.687 8.085 0.062 1.00 77.81 96 GLU A C 1
ATOM 823 O O . GLU A 1 96 ? 4.459 8.085 -0.092 1.00 77.81 96 GLU A O 1
ATOM 828 N N . PRO A 1 97 ? 6.282 7.331 1.004 1.00 81.06 97 PRO A N 1
ATOM 829 C CA . PRO A 1 97 ? 5.518 6.649 2.034 1.00 81.06 97 PRO A CA 1
ATOM 830 C C . PRO A 1 97 ? 4.712 7.663 2.844 1.00 81.06 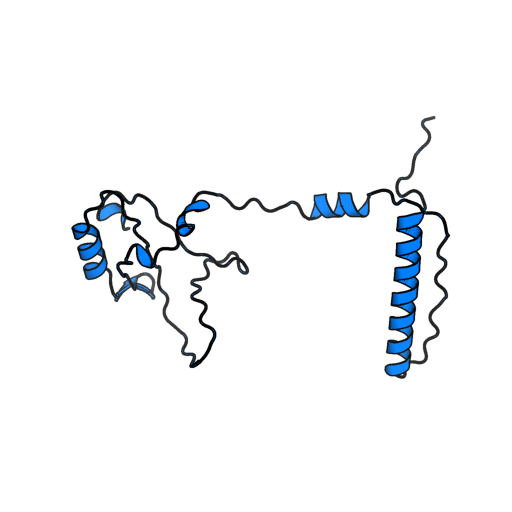97 PRO A C 1
ATOM 832 O O . PRO A 1 97 ? 5.251 8.662 3.313 1.00 81.06 97 PRO A O 1
ATOM 835 N N . LEU A 1 98 ? 3.419 7.395 3.026 1.00 83.88 98 LEU A N 1
ATOM 836 C CA . LEU A 1 98 ? 2.616 8.178 3.957 1.00 83.88 98 LEU A CA 1
ATOM 837 C C . LEU A 1 98 ? 3.053 7.864 5.390 1.00 83.88 98 LEU A C 1
ATOM 839 O O . LEU A 1 98 ? 3.245 6.697 5.739 1.00 83.88 98 LEU A O 1
ATOM 843 N N . ASP A 1 99 ? 3.156 8.893 6.229 1.00 90.31 99 ASP A N 1
ATOM 844 C CA . ASP A 1 99 ? 3.421 8.720 7.656 1.00 90.31 99 ASP A CA 1
ATOM 845 C C . ASP A 1 99 ? 2.148 8.240 8.374 1.00 90.31 99 ASP A C 1
ATOM 847 O O . ASP A 1 99 ? 1.342 9.015 8.902 1.00 90.31 99 ASP A O 1
ATOM 851 N N . TRP A 1 100 ? 1.939 6.923 8.341 1.00 88.56 100 TRP A N 1
ATOM 852 C CA . TRP A 1 100 ? 0.817 6.251 8.995 1.00 88.56 100 TRP A CA 1
ATOM 853 C C . TRP A 1 100 ? 0.779 6.520 10.496 1.00 88.56 100 TRP A C 1
ATOM 855 O O . TRP A 1 100 ? -0.303 6.691 11.054 1.00 88.56 100 TRP A O 1
ATOM 865 N N . VAL A 1 101 ? 1.946 6.623 11.139 1.00 93.81 101 VAL A N 1
ATOM 866 C CA . VAL A 1 101 ? 2.053 6.870 12.579 1.00 93.81 101 VAL A CA 1
ATOM 867 C C . VAL A 1 101 ? 1.497 8.249 12.911 1.00 93.81 101 VAL A C 1
ATOM 869 O O . VAL A 1 101 ? 0.675 8.375 13.818 1.00 93.81 101 VAL A O 1
ATOM 872 N N . GLN A 1 102 ? 1.871 9.284 12.158 1.00 93.25 102 GLN A N 1
ATOM 873 C CA . GLN A 1 102 ? 1.320 10.625 12.354 1.00 93.25 102 GLN A CA 1
ATOM 874 C C . GLN A 1 102 ? -0.182 10.692 12.076 1.00 93.25 102 GLN A C 1
ATOM 876 O O . GLN A 1 102 ? -0.920 11.320 12.839 1.00 93.25 102 GLN A O 1
ATOM 881 N N . MET A 1 103 ? -0.652 10.053 11.002 1.00 92.50 103 MET A N 1
ATOM 882 C CA . MET A 1 103 ? -2.079 10.030 10.671 1.00 92.50 103 MET A CA 1
ATOM 883 C C . MET A 1 103 ? -2.903 9.351 11.769 1.00 92.50 103 MET A C 1
ATOM 885 O O . MET A 1 103 ? -3.921 9.900 12.196 1.00 92.50 103 MET A O 1
ATOM 889 N N . GLU A 1 104 ? -2.452 8.202 12.270 1.00 93.19 104 GLU A N 1
ATOM 890 C CA . GLU A 1 104 ? -3.143 7.485 13.341 1.00 93.19 104 GLU A CA 1
ATOM 891 C C . GLU A 1 104 ? -3.061 8.218 14.680 1.00 93.19 104 GLU A C 1
ATOM 893 O O . GLU A 1 104 ? -4.070 8.314 15.376 1.00 93.19 104 GLU A O 1
ATOM 898 N N . ARG A 1 105 ? -1.929 8.858 15.010 1.00 92.19 105 ARG A N 1
ATOM 899 C CA . ARG A 1 105 ? -1.837 9.747 16.184 1.00 92.19 105 ARG A CA 1
ATOM 900 C C . ARG A 1 105 ? -2.887 10.855 16.129 1.00 92.19 105 ARG A C 1
ATOM 902 O O . ARG A 1 105 ? -3.582 11.083 17.116 1.00 92.19 105 ARG A O 1
ATOM 909 N N . LYS A 1 106 ? -3.053 11.514 14.976 1.00 92.31 106 LYS A N 1
ATOM 910 C CA . LYS A 1 106 ? -4.075 12.560 14.788 1.00 92.31 106 LYS A CA 1
ATOM 911 C C . LYS A 1 106 ? -5.492 12.006 14.951 1.00 92.31 106 LYS A C 1
ATOM 913 O O . LYS A 1 106 ? -6.300 12.614 15.647 1.00 92.31 106 LYS A O 1
ATOM 918 N N . ARG A 1 107 ? -5.792 10.846 14.357 1.00 90.31 107 ARG A N 1
ATOM 919 C CA . ARG A 1 107 ? -7.105 10.180 14.472 1.00 90.31 107 ARG A CA 1
ATOM 920 C C . ARG A 1 107 ? -7.419 9.774 15.908 1.00 90.31 107 ARG A C 1
ATOM 922 O O . ARG A 1 107 ? -8.517 10.037 16.391 1.00 90.31 107 ARG A O 1
ATOM 929 N N . HIS A 1 108 ? -6.456 9.166 16.594 1.00 88.12 108 HIS A N 1
ATOM 930 C CA . HIS A 1 108 ? -6.605 8.719 17.971 1.00 88.12 108 HIS A CA 1
ATOM 931 C C . HIS A 1 108 ? -6.784 9.897 18.933 1.00 88.12 108 HIS A C 1
ATOM 933 O O . HIS A 1 108 ? -7.673 9.866 19.785 1.00 88.12 108 HIS A O 1
ATOM 939 N N . ASN A 1 109 ? -5.993 10.959 18.767 1.00 89.19 109 ASN A N 1
ATOM 940 C CA . ASN A 1 109 ? -6.001 12.117 19.661 1.00 89.19 109 ASN A CA 1
ATOM 941 C C . ASN A 1 109 ? -7.117 13.126 19.356 1.00 89.19 109 ASN A C 1
ATOM 943 O O . ASN A 1 109 ? -7.328 14.033 20.157 1.00 89.19 109 ASN A O 1
ATOM 947 N N . LYS A 1 110 ? -7.853 12.968 18.245 1.00 88.62 110 LYS A N 1
ATOM 948 C CA . LYS A 1 110 ? -9.023 13.795 17.920 1.00 88.62 110 LYS A CA 1
ATOM 949 C C . LYS A 1 110 ? -10.031 13.770 19.077 1.00 88.62 110 LYS A C 1
ATOM 951 O O . LYS A 1 110 ? -10.402 12.694 19.562 1.00 88.62 110 LYS A O 1
ATOM 956 N N . GLU A 1 111 ? -10.469 14.945 19.514 1.00 85.88 111 GLU A N 1
ATOM 957 C CA . GLU A 1 111 ? -11.535 15.092 20.509 1.00 85.88 111 GLU A CA 1
ATOM 958 C C . GLU A 1 111 ? -12.864 14.607 19.917 1.00 85.88 111 GLU A C 1
ATOM 960 O O . GLU A 1 111 ? -13.141 14.821 18.736 1.00 85.88 111 GLU A O 1
ATOM 965 N N . ARG A 1 112 ? -13.649 13.875 20.714 1.00 84.56 112 ARG A N 1
ATOM 966 C CA . ARG A 1 112 ? -14.922 13.294 20.269 1.00 84.56 112 ARG A CA 1
ATOM 967 C C . ARG A 1 112 ? -16.072 14.160 20.748 1.00 84.56 112 ARG A C 1
ATOM 969 O O . ARG A 1 112 ? -16.068 14.594 21.897 1.00 84.56 112 ARG A O 1
ATOM 976 N N . THR A 1 113 ? -17.072 14.347 19.894 1.00 88.75 113 THR A N 1
ATOM 977 C CA . THR A 1 113 ? -18.342 14.957 20.305 1.00 88.75 113 THR A CA 1
ATOM 978 C C . THR A 1 113 ? -19.186 13.966 21.115 1.00 88.75 113 THR A C 1
ATOM 980 O O . THR A 1 113 ? -18.932 12.758 21.106 1.00 88.75 113 THR A O 1
ATOM 983 N N . LEU A 1 114 ? -20.220 14.459 21.806 1.00 87.81 114 LEU A N 1
ATOM 984 C CA . LEU A 1 114 ? -21.142 13.611 22.575 1.00 87.81 114 LEU A CA 1
ATOM 985 C C . LEU A 1 114 ? -21.816 12.544 21.698 1.00 87.81 114 LEU A C 1
ATOM 987 O O . LEU A 1 114 ? -21.946 11.392 22.102 1.00 87.81 114 LEU A O 1
ATOM 991 N N . GLU A 1 115 ? -22.219 12.911 20.481 1.00 88.44 115 GLU A N 1
ATOM 992 C CA . GLU A 1 115 ? -22.858 11.992 19.533 1.00 88.44 115 GLU A CA 1
ATOM 993 C C . GLU A 1 115 ? -21.901 10.904 19.040 1.00 88.44 115 GLU A C 1
ATOM 995 O O . GLU A 1 115 ? -22.260 9.727 18.991 1.00 88.44 115 GLU A O 1
ATOM 1000 N N . GLU A 1 116 ? -20.666 11.281 18.695 1.00 88.81 116 GLU A N 1
ATOM 1001 C CA . GLU A 1 116 ? -19.624 10.330 18.302 1.00 88.81 116 GLU A CA 1
ATOM 1002 C C . GLU A 1 116 ? -19.297 9.364 19.451 1.00 88.81 116 GLU A C 1
ATOM 1004 O O . GLU A 1 116 ? -19.068 8.174 19.217 1.00 88.81 116 GLU A O 1
ATOM 1009 N N . HIS A 1 117 ? -19.315 9.852 20.695 1.00 88.81 117 HIS A N 1
ATOM 1010 C CA . HIS A 1 117 ? -19.105 9.037 21.891 1.00 88.81 117 HIS A CA 1
ATOM 1011 C C . HIS A 1 117 ? -20.251 8.047 22.129 1.00 88.81 117 HIS A C 1
ATOM 1013 O O . HIS A 1 117 ? -19.989 6.862 22.324 1.00 88.81 117 HIS A O 1
ATOM 1019 N N . LYS A 1 118 ? -21.514 8.476 22.006 1.00 89.69 118 LYS A N 1
ATOM 1020 C CA . LYS A 1 118 ? -22.682 7.576 22.094 1.00 89.69 118 LYS A CA 1
ATOM 1021 C C . LYS A 1 118 ? -22.614 6.454 21.055 1.00 89.69 118 LYS A C 1
ATOM 1023 O O . LYS A 1 118 ? -22.709 5.282 21.413 1.00 89.69 118 LYS A O 1
ATOM 1028 N N . LYS A 1 119 ? -22.319 6.786 19.791 1.00 91.50 119 LYS A N 1
ATOM 1029 C CA . LYS A 1 119 ? -22.126 5.794 18.712 1.00 91.50 119 LYS A CA 1
ATOM 1030 C C . LYS A 1 119 ? -20.998 4.806 19.022 1.00 91.50 119 LYS A C 1
ATOM 1032 O O . LYS A 1 119 ? -21.082 3.623 18.684 1.00 91.50 119 LYS A O 1
ATOM 1037 N N . LEU A 1 120 ? -19.925 5.275 19.660 1.00 88.19 120 LEU A N 1
ATOM 1038 C CA . LEU A 1 120 ? -18.820 4.423 20.093 1.00 88.19 120 LEU A CA 1
ATOM 1039 C C . LEU A 1 120 ? -19.262 3.445 21.189 1.00 88.19 120 LEU A C 1
ATOM 1041 O O . LEU A 1 120 ? -18.969 2.254 21.063 1.00 88.19 120 LEU A O 1
ATOM 1045 N N . VAL A 1 121 ? -19.991 3.916 22.205 1.00 90.12 121 VAL A N 1
ATOM 1046 C CA . VAL A 1 121 ? -20.537 3.082 23.290 1.00 90.12 121 VAL A CA 1
ATOM 1047 C C . VAL A 1 121 ? -21.505 2.032 22.739 1.00 90.12 121 VAL A C 1
ATOM 1049 O O . VAL A 1 121 ? -21.328 0.843 23.003 1.00 90.12 121 VAL A O 1
ATOM 1052 N N . GLU A 1 122 ? -22.443 2.415 21.872 1.00 91.75 122 GLU A N 1
ATOM 1053 C CA . GLU A 1 122 ? -23.353 1.479 21.194 1.00 91.75 122 GLU A CA 1
ATOM 1054 C C . GLU A 1 122 ? -22.590 0.403 20.404 1.00 91.75 122 GLU A C 1
ATOM 1056 O O . GLU A 1 122 ? -22.897 -0.793 20.463 1.00 91.75 122 GLU A O 1
ATOM 1061 N N . GLY A 1 123 ? -21.541 0.811 19.682 1.00 92.56 123 GLY A N 1
ATOM 1062 C CA . GLY A 1 123 ? -20.669 -0.101 18.950 1.00 92.56 123 GLY A CA 1
ATOM 1063 C C . GLY A 1 123 ? -19.905 -1.068 19.859 1.00 92.56 123 GLY A C 1
ATOM 1064 O O . GLY A 1 123 ? -19.678 -2.216 19.465 1.00 92.56 123 GLY A O 1
ATOM 1065 N N . ILE A 1 124 ? -19.510 -0.628 21.058 1.00 91.31 124 ILE A N 1
ATOM 1066 C CA . ILE A 1 124 ? -18.873 -1.469 22.079 1.00 91.31 124 ILE A CA 1
ATOM 1067 C C . ILE A 1 124 ? -19.874 -2.504 22.599 1.00 91.31 124 ILE A C 1
ATOM 1069 O O . ILE A 1 124 ? -19.565 -3.693 22.540 1.00 91.31 124 ILE A O 1
ATOM 1073 N N . LEU A 1 125 ? -21.086 -2.095 22.983 1.00 91.25 125 LEU A N 1
ATOM 1074 C CA . LEU A 1 125 ? -22.139 -2.999 23.468 1.00 91.25 125 LEU A CA 1
ATOM 1075 C C . LEU A 1 125 ? -22.515 -4.057 22.421 1.00 91.25 125 LEU A C 1
ATOM 1077 O O . LEU A 1 125 ? -22.627 -5.247 22.719 1.00 91.25 125 LEU A O 1
ATOM 1081 N N . LYS A 1 126 ? -22.634 -3.659 21.148 1.00 93.38 126 LYS A N 1
ATOM 1082 C CA . LYS A 1 126 ? -22.916 -4.591 20.045 1.00 93.38 126 LYS A CA 1
ATOM 1083 C C . LYS A 1 126 ? -21.788 -5.603 19.837 1.00 93.38 126 LYS A C 1
ATOM 1085 O O . LYS A 1 126 ? -22.056 -6.767 19.532 1.00 93.38 126 LYS A O 1
ATOM 1090 N N . ARG A 1 127 ? -20.527 -5.171 19.962 1.00 93.69 127 ARG A N 1
ATOM 1091 C CA . ARG A 1 127 ? -19.357 -6.061 19.887 1.00 93.69 127 ARG A CA 1
ATOM 1092 C C . ARG A 1 127 ? -19.291 -6.999 21.086 1.00 93.69 127 ARG A C 1
ATOM 1094 O O . ARG A 1 127 ? -18.987 -8.170 20.883 1.00 93.69 127 ARG A O 1
ATOM 1101 N N . ASP A 1 128 ? -19.635 -6.522 22.274 1.00 91.88 128 ASP A N 1
ATOM 1102 C CA . ASP A 1 128 ? -19.662 -7.340 23.481 1.00 91.88 128 ASP A CA 1
ATOM 1103 C C . ASP A 1 128 ? -20.728 -8.435 23.403 1.00 91.88 128 ASP A C 1
ATOM 1105 O O . ASP A 1 128 ? -20.412 -9.612 23.539 1.00 91.88 128 ASP A O 1
ATOM 1109 N N . LYS A 1 129 ? -21.951 -8.092 22.983 1.00 91.00 129 LYS A N 1
ATOM 1110 C CA . LYS A 1 129 ? -23.013 -9.078 22.724 1.00 91.00 129 LYS A CA 1
ATOM 1111 C C . LYS A 1 129 ? -22.587 -10.147 21.713 1.00 91.00 129 LYS A C 1
ATOM 1113 O O . LYS A 1 129 ? -22.914 -11.318 21.867 1.00 91.00 129 LYS A O 1
ATOM 1118 N N . ARG A 1 130 ? -21.857 -9.760 20.658 1.00 93.56 130 ARG A N 1
ATOM 1119 C CA . ARG A 1 130 ? -21.299 -10.717 19.683 1.00 93.56 130 ARG A CA 1
ATOM 1120 C C . ARG A 1 130 ? -20.211 -11.597 20.292 1.00 93.56 130 ARG A C 1
ATOM 1122 O O . ARG A 1 130 ? -20.091 -12.741 19.877 1.00 93.56 130 ARG A O 1
ATOM 1129 N N . ARG A 1 131 ? -19.410 -11.070 21.220 1.00 91.19 131 ARG A N 1
ATOM 1130 C CA . ARG A 1 131 ? -18.379 -11.828 21.932 1.00 91.19 131 ARG A CA 1
ATOM 1131 C C . ARG A 1 131 ? -19.012 -12.850 22.877 1.00 91.19 131 ARG A C 1
ATOM 1133 O O . ARG A 1 131 ? -18.657 -14.014 22.761 1.00 91.19 131 ARG A O 1
ATOM 1140 N N . ARG A 1 132 ? -19.993 -12.454 23.697 1.00 90.25 132 ARG A N 1
ATOM 1141 C CA . ARG A 1 132 ? -20.725 -13.354 24.613 1.00 90.25 132 ARG A CA 1
ATOM 1142 C C . ARG A 1 132 ? -21.335 -14.547 23.878 1.00 90.25 132 ARG A C 1
ATOM 1144 O O . ARG A 1 132 ? -20.996 -15.680 24.176 1.00 90.25 132 ARG A O 1
ATOM 1151 N N . LYS A 1 133 ? -22.052 -14.290 22.777 1.00 92.44 133 LYS A N 1
ATOM 1152 C CA . LYS A 1 133 ? -22.591 -15.350 21.904 1.00 92.44 133 LYS A CA 1
ATOM 1153 C C . LYS A 1 133 ? -21.536 -16.325 21.372 1.00 92.44 133 LYS A C 1
ATOM 1155 O O . LYS A 1 133 ? -21.838 -17.488 21.150 1.00 92.44 133 LYS A O 1
ATOM 1160 N N . LYS A 1 134 ? -20.314 -15.851 21.103 1.00 94.25 134 LYS A N 1
ATOM 1161 C CA . LYS A 1 134 ? -19.214 -16.718 20.647 1.00 94.25 134 LYS A CA 1
ATOM 1162 C C . LYS A 1 134 ? -18.637 -17.560 21.783 1.00 94.25 134 LYS A C 1
ATOM 1164 O O . LYS A 1 134 ? -18.236 -18.683 21.521 1.00 94.25 134 LYS A O 1
ATOM 1169 N N . ILE A 1 135 ? -18.579 -17.013 22.995 1.00 91.75 135 ILE A N 1
ATOM 1170 C CA . ILE A 1 135 ? -18.120 -17.711 24.203 1.00 91.75 135 ILE A CA 1
ATOM 1171 C C . ILE A 1 135 ? -19.125 -18.812 24.570 1.00 91.75 135 ILE A C 1
ATOM 1173 O O . ILE A 1 135 ? -18.728 -19.965 24.709 1.00 91.75 135 ILE A O 1
ATOM 1177 N N . GLU A 1 136 ? -20.420 -18.483 24.578 1.00 91.62 136 GLU A N 1
ATOM 1178 C CA . GLU A 1 136 ? -21.524 -19.437 24.763 1.00 91.62 136 GLU A CA 1
ATOM 1179 C C . GLU A 1 136 ? -21.476 -20.559 23.714 1.00 91.62 136 GLU A C 1
ATOM 1181 O O . GLU A 1 136 ? -21.521 -21.737 24.053 1.00 91.62 136 GLU A O 1
ATOM 1186 N N . ALA A 1 137 ? -21.308 -20.209 22.432 1.00 94.31 137 ALA A N 1
ATOM 1187 C CA . ALA A 1 137 ? -21.199 -21.193 21.353 1.00 94.31 137 ALA A CA 1
ATOM 1188 C C . ALA A 1 137 ? -19.936 -22.069 21.444 1.00 94.31 137 ALA A C 1
ATOM 1190 O O . ALA A 1 137 ? -19.930 -23.180 20.923 1.00 94.31 137 ALA A O 1
ATOM 1191 N N . ALA A 1 138 ? -18.871 -21.578 22.084 1.00 94.12 138 ALA A N 1
ATOM 1192 C CA . ALA A 1 138 ? -17.664 -22.350 22.362 1.00 94.12 138 ALA A CA 1
ATOM 1193 C C . ALA A 1 138 ? -17.802 -23.244 23.610 1.00 94.12 138 ALA A C 1
ATOM 1195 O O . A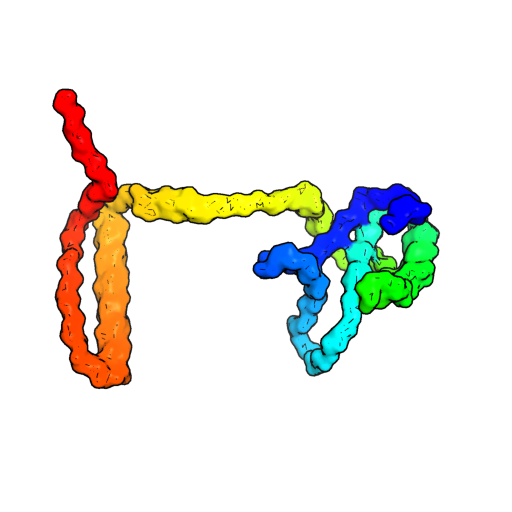LA A 1 138 ? -16.870 -23.985 23.915 1.00 94.12 138 ALA A O 1
ATOM 1196 N N . GLY A 1 139 ? -18.933 -23.179 24.326 1.00 93.50 139 GLY A N 1
ATOM 1197 C CA . GLY A 1 139 ? -19.189 -23.959 25.539 1.00 93.50 139 GLY A CA 1
ATOM 1198 C C . GLY A 1 139 ? -18.369 -23.507 26.749 1.00 93.50 139 GLY A C 1
ATOM 1199 O O . GLY A 1 139 ? -18.160 -24.293 27.667 1.00 93.50 139 GLY A O 1
ATOM 1200 N N . ILE A 1 140 ? -17.865 -22.270 26.738 1.00 92.56 140 ILE A N 1
ATOM 1201 C CA . ILE A 1 140 ? -17.064 -21.719 27.834 1.00 92.56 140 ILE A CA 1
ATOM 1202 C C . ILE A 1 140 ? -18.009 -21.030 28.818 1.00 92.56 140 ILE A C 1
ATOM 1204 O O . ILE A 1 140 ? -18.699 -20.080 28.447 1.00 92.56 140 ILE A O 1
ATOM 1208 N N . ASP A 1 141 ? -18.003 -21.479 30.070 1.00 87.25 141 ASP A N 1
ATOM 1209 C CA . ASP A 1 141 ? -18.725 -20.820 31.157 1.00 87.25 141 ASP A CA 1
ATOM 1210 C C . ASP A 1 141 ? -17.915 -19.616 31.657 1.00 87.25 141 ASP A C 1
ATOM 1212 O O . ASP A 1 141 ? -16.985 -19.743 32.457 1.00 87.25 141 ASP A O 1
ATOM 1216 N N . TYR A 1 142 ? -18.187 -18.446 31.077 1.00 87.56 142 TYR A N 1
ATOM 1217 C CA . TYR A 1 142 ? -17.521 -17.200 31.440 1.00 87.56 142 TYR A CA 1
ATOM 1218 C C . TYR A 1 142 ? -18.511 -16.042 31.496 1.00 87.56 142 TYR A C 1
ATOM 1220 O O . TYR A 1 142 ? -19.066 -15.614 30.479 1.00 87.56 142 TYR A O 1
ATOM 1228 N N . GLU A 1 143 ? -18.668 -15.483 32.692 1.00 81.12 143 GLU A N 1
ATOM 1229 C CA . GLU A 1 143 ? -19.462 -14.287 32.924 1.00 81.12 143 GLU A CA 1
ATOM 1230 C C . GLU A 1 143 ? -18.630 -13.030 32.621 1.00 81.12 143 GLU A C 1
ATOM 1232 O O . GLU A 1 143 ? -17.708 -12.656 33.349 1.00 81.12 143 GLU A O 1
ATOM 1237 N N . CYS A 1 144 ? -18.927 -12.375 31.492 1.00 82.06 144 CYS A N 1
ATOM 1238 C CA . CYS A 1 144 ? -18.271 -11.120 31.127 1.00 82.06 144 CYS A CA 1
ATOM 1239 C C . CYS A 1 144 ? -18.738 -9.974 32.046 1.00 82.06 144 CYS A C 1
ATOM 1241 O O . CYS A 1 144 ? -19.941 -9.690 32.059 1.00 82.06 144 CYS A O 1
ATOM 1243 N N . PRO A 1 145 ? -17.818 -9.233 32.698 1.00 85.62 145 PRO A N 1
ATOM 1244 C CA . PRO A 1 145 ? -18.180 -8.079 33.515 1.00 85.62 145 PRO A CA 1
ATOM 1245 C C . PRO A 1 145 ? -18.853 -6.981 32.680 1.00 85.62 145 PRO A C 1
ATOM 1247 O O . PRO A 1 145 ? -18.638 -6.859 31.467 1.00 85.62 145 PRO A O 1
ATOM 1250 N N . GLU A 1 146 ? -19.680 -6.170 33.336 1.00 81.75 146 GLU A N 1
ATOM 1251 C CA . GLU A 1 146 ? -20.396 -5.080 32.681 1.00 81.75 146 GLU A CA 1
ATOM 1252 C C . GLU A 1 146 ? -19.459 -3.963 32.218 1.00 81.75 146 GLU A C 1
ATOM 1254 O O . GLU A 1 146 ? -18.474 -3.601 32.865 1.00 81.75 146 GLU A O 1
ATOM 1259 N N . ILE A 1 147 ? -19.781 -3.393 31.058 1.00 79.94 147 ILE A N 1
ATOM 1260 C CA . ILE A 1 147 ? -18.999 -2.305 30.482 1.00 79.94 147 ILE A CA 1
ATOM 1261 C C . ILE A 1 147 ? -19.425 -1.005 31.158 1.00 79.94 147 ILE A C 1
ATOM 1263 O O . ILE A 1 147 ? -20.461 -0.432 30.824 1.00 79.94 147 ILE A O 1
ATOM 1267 N N . VAL A 1 148 ? -18.591 -0.508 32.069 1.00 75.69 148 VAL A N 1
ATOM 1268 C CA . VAL A 1 148 ? -18.788 0.796 32.711 1.00 75.69 148 VAL A CA 1
ATOM 1269 C C . VAL A 1 148 ? -18.360 1.899 31.737 1.00 75.69 148 VAL A C 1
ATOM 1271 O O . VAL A 1 148 ? -17.195 2.284 31.662 1.00 75.69 148 VAL A O 1
ATOM 1274 N N . GLY A 1 149 ? -19.300 2.367 30.916 1.00 6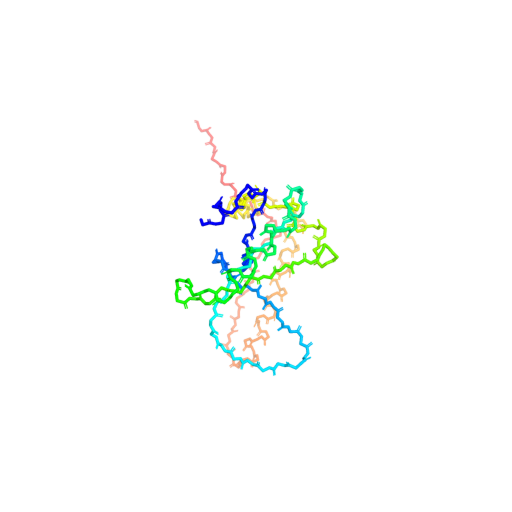6.75 149 GLY A N 1
ATOM 1275 C CA . GLY A 1 149 ? -19.095 3.471 29.979 1.00 66.75 149 GLY A CA 1
ATOM 1276 C C . GLY A 1 149 ? -19.869 4.710 30.412 1.00 66.75 149 GLY A C 1
ATOM 1277 O O . GLY A 1 149 ? -21.095 4.709 30.375 1.00 66.75 149 GLY A O 1
ATOM 1278 N N . GLY A 1 150 ? -19.173 5.783 30.789 1.00 70.62 150 GLY A N 1
ATOM 1279 C CA . GLY A 1 150 ? -19.818 7.070 31.051 1.00 70.62 150 GLY A CA 1
ATOM 1280 C C . GLY A 1 150 ? -20.451 7.657 29.783 1.00 70.62 150 GLY A C 1
ATOM 1281 O O . GLY A 1 150 ? 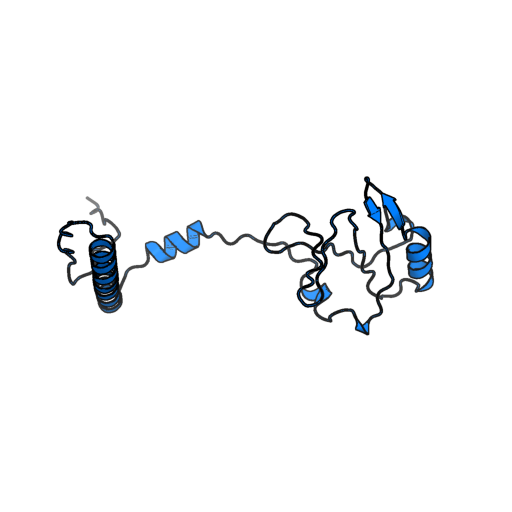-19.883 7.562 28.692 1.00 70.62 150 GLY A O 1
ATOM 1282 N N . ASN A 1 151 ? -21.607 8.313 29.926 1.00 71.38 151 ASN A N 1
ATOM 1283 C CA . ASN A 1 151 ? -22.315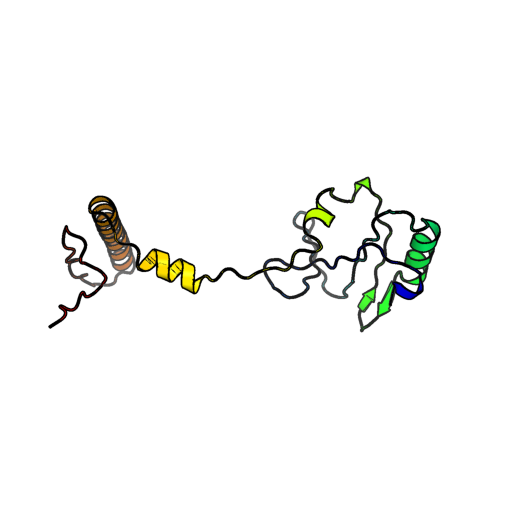 8.968 28.816 1.00 71.38 151 ASN A CA 1
ATOM 1284 C C . ASN A 1 151 ? -21.566 10.183 28.239 1.00 71.38 151 ASN A C 1
ATOM 1286 O O . ASN A 1 151 ? -21.910 10.656 27.153 1.00 71.38 151 ASN A O 1
ATOM 1290 N N . GLN A 1 152 ? -20.551 10.683 28.947 1.00 76.25 152 GLN A N 1
ATOM 1291 C CA . GLN A 1 152 ? -19.737 11.816 28.524 1.00 76.25 152 GLN A CA 1
ATOM 1292 C C . GLN A 1 152 ? -18.319 11.375 28.125 1.00 76.25 152 GLN A C 1
ATOM 1294 O O . GLN A 1 152 ? -17.733 10.505 28.776 1.00 76.25 152 GLN A O 1
ATOM 1299 N N . PRO A 1 153 ? -17.750 11.964 27.060 1.00 79.38 153 PRO A N 1
ATOM 1300 C CA . PRO A 1 153 ? -16.372 11.731 26.675 1.00 79.38 153 PRO A CA 1
ATOM 1301 C C . PRO A 1 153 ? -15.436 12.395 27.689 1.00 79.38 153 PRO A C 1
ATOM 1303 O O . PRO A 1 153 ? -15.488 13.604 27.898 1.00 79.38 153 PRO A O 1
ATOM 1306 N N . ALA A 1 154 ? -14.547 11.606 28.289 1.00 78.50 154 ALA A N 1
ATOM 1307 C CA . ALA A 1 154 ? -13.466 12.144 29.106 1.00 78.50 154 ALA A CA 1
ATOM 1308 C C . ALA A 1 154 ? -12.476 12.944 28.240 1.00 78.50 154 ALA A C 1
ATOM 1310 O O . ALA A 1 154 ? -12.202 12.587 27.085 1.00 78.50 154 ALA A O 1
ATOM 1311 N N . ALA A 1 155 ? -11.912 14.012 28.808 1.00 79.31 155 ALA A N 1
ATOM 1312 C CA . ALA A 1 155 ? -10.850 14.769 28.162 1.00 79.31 155 ALA A CA 1
ATOM 1313 C C . ALA A 1 155 ? -9.624 13.868 27.945 1.00 79.31 155 ALA A C 1
ATOM 1315 O O . ALA A 1 155 ? -9.150 13.202 28.861 1.00 79.31 155 ALA A O 1
ATOM 1316 N N . LYS A 1 156 ? -9.101 13.837 26.714 1.00 78.56 156 LYS A N 1
ATOM 1317 C CA . LYS A 1 156 ? -7.935 13.001 26.367 1.00 78.56 156 LYS A CA 1
ATOM 1318 C C . LYS A 1 156 ? -6.599 13.617 26.773 1.00 78.56 156 LYS A C 1
ATOM 1320 O O . LYS A 1 156 ? -5.595 12.914 26.805 1.00 78.56 156 LYS A O 1
ATOM 1325 N N . LYS A 1 157 ? -6.570 14.931 26.993 1.00 81.56 157 LYS A N 1
ATOM 1326 C CA . LYS A 1 157 ? -5.364 15.684 27.333 1.00 81.56 157 LYS A CA 1
ATOM 1327 C C . LYS A 1 157 ? -5.479 16.153 28.773 1.00 81.56 157 LYS A C 1
ATOM 1329 O O . LYS A 1 157 ? -6.468 16.796 29.118 1.00 81.56 157 LYS A O 1
ATOM 1334 N N . ILE A 1 158 ? -4.461 15.844 29.566 1.00 81.56 158 ILE A N 1
ATOM 1335 C CA . ILE A 1 158 ? -4.289 16.410 30.901 1.00 81.56 158 ILE A CA 1
ATOM 1336 C C . ILE A 1 158 ? -3.911 17.880 30.699 1.00 81.56 158 ILE A C 1
ATOM 1338 O O . ILE A 1 158 ? -2.986 18.178 29.942 1.00 81.56 158 ILE A O 1
ATOM 1342 N N . ARG A 1 159 ? -4.672 18.792 31.305 1.00 76.12 159 ARG A N 1
ATOM 1343 C CA . ARG A 1 159 ? -4.305 20.206 31.410 1.00 76.12 159 ARG A CA 1
ATOM 1344 C C . ARG A 1 159 ? -3.694 20.376 32.795 1.00 76.12 159 ARG A C 1
ATOM 1346 O O . ARG A 1 159 ? -4.349 20.022 33.769 1.00 76.12 159 ARG A O 1
ATOM 1353 N N . PHE A 1 160 ? -2.446 20.822 32.855 1.00 81.50 160 PHE A N 1
ATOM 1354 C CA . PHE A 1 160 ? -1.821 21.233 34.108 1.00 81.50 160 PHE A CA 1
ATOM 1355 C C . PHE A 1 160 ? -2.123 22.719 34.304 1.00 81.50 160 PHE A C 1
ATOM 1357 O O . PHE A 1 160 ? -2.111 23.467 33.326 1.00 81.50 160 PHE A O 1
ATOM 1364 N N . GLU A 1 161 ? -2.467 23.117 35.524 1.00 80.19 161 GLU A N 1
ATOM 1365 C CA . GLU A 1 161 ? -2.618 24.528 35.883 1.00 80.19 161 GLU A CA 1
ATOM 1366 C C . GLU A 1 161 ? -1.213 25.133 36.041 1.00 80.19 161 GLU A C 1
ATOM 1368 O O . GLU A 1 161 ? -0.324 24.488 36.597 1.00 80.19 161 GLU A O 1
ATOM 1373 N N . GLU A 1 162 ? -0.985 26.312 35.460 1.00 76.75 162 GLU A N 1
ATOM 1374 C CA . GLU A 1 162 ? 0.272 27.054 35.604 1.00 76.75 162 GLU A CA 1
ATOM 1375 C C . GLU A 1 162 ? 0.204 27.821 36.936 1.00 76.75 162 GLU A C 1
ATOM 1377 O O . GLU A 1 162 ? -0.582 28.762 37.048 1.00 76.75 162 GLU A O 1
ATOM 1382 N N . GLU A 1 163 ? 0.956 27.368 37.947 1.00 58.97 163 GLU A N 1
ATOM 1383 C CA . GLU A 1 163 ? 1.203 28.109 39.202 1.00 58.97 163 GLU A CA 1
ATOM 1384 C C . GLU A 1 163 ? 2.199 29.260 38.999 1.00 58.97 163 GLU A C 1
ATOM 1386 O O . GLU A 1 163 ? 3.212 29.055 38.284 1.00 58.97 163 GLU A O 1
#

pLDDT: mean 72.05, std 20.3, range [21.75, 94.31]

Radius of gyration: 29.47 Å; chains: 1; bounding box: 49×53×77 Å